Protein AF-A0A7Y8AKR4-F1 (afdb_monomer)

Mean predicted aligned error: 6.24 Å

Solvent-accessible surface area (backbone atoms only — not comparable to full-atom values): 5168 Å² total; per-residue (Å²): 133,76,74,43,64,86,65,47,49,61,48,39,72,75,64,34,53,79,73,40,65,82,76,81,72,73,88,43,100,90,47,50,76,67,54,48,51,50,41,52,55,51,52,78,64,38,84,90,51,54,75,67,48,51,55,42,24,76,46,36,54,38,79,78,36,56,73,59,39,52,51,52,56,53,51,62,69,71,47,80,83,81,128

Nearest PDB structures (foldseek):
  8uyr-assembly1_B  TM=7.290E-01  e=5.452E+00  Rhodococcus rhodochrous

Structure (mmCIF, N/CA/C/O backbone):
data_AF-A0A7Y8AKR4-F1
#
_entry.id   AF-A0A7Y8AKR4-F1
#
loop_
_atom_site.group_PDB
_atom_site.id
_atom_site.type_symbol
_atom_site.label_atom_id
_atom_site.label_alt_id
_atom_site.label_comp_id
_atom_site.label_asym_id
_atom_site.label_entity_id
_atom_site.label_seq_id
_atom_site.pdbx_PDB_ins_code
_atom_site.Cartn_x
_atom_site.Cartn_y
_atom_site.Cartn_z
_atom_site.occupancy
_atom_site.B_iso_or_equiv
_atom_site.auth_seq_id
_atom_site.auth_comp_id
_atom_site.auth_asym_id
_atom_site.auth_atom_id
_atom_site.pdbx_PDB_model_num
ATOM 1 N N . MET A 1 1 ? 3.922 7.357 -10.305 1.00 53.38 1 MET A N 1
ATOM 2 C CA . MET A 1 1 ? 2.970 8.362 -9.764 1.00 53.38 1 MET A CA 1
ATOM 3 C C . MET A 1 1 ? 3.006 8.294 -8.243 1.00 53.38 1 MET A C 1
ATOM 5 O O . MET A 1 1 ? 2.869 7.201 -7.710 1.00 53.38 1 MET A O 1
ATOM 9 N N . THR A 1 2 ? 3.224 9.408 -7.544 1.00 67.31 2 THR A N 1
ATOM 10 C CA . THR A 1 2 ? 3.239 9.431 -6.069 1.00 67.31 2 THR A CA 1
ATOM 11 C C . THR A 1 2 ? 1.815 9.346 -5.524 1.00 67.31 2 THR A C 1
ATOM 13 O O . THR A 1 2 ? 0.940 10.086 -5.971 1.00 67.31 2 THR A O 1
ATOM 16 N N . GLY A 1 3 ? 1.569 8.458 -4.558 1.00 73.75 3 GLY A N 1
ATOM 17 C CA . GLY A 1 3 ? 0.281 8.409 -3.871 1.00 73.75 3 GLY A CA 1
ATOM 18 C C . GLY A 1 3 ? 0.032 9.700 -3.086 1.00 73.75 3 GLY A C 1
ATOM 19 O O . GLY A 1 3 ? 0.890 10.155 -2.334 1.00 73.75 3 GLY A O 1
ATOM 20 N N . SER A 1 4 ? -1.144 10.293 -3.261 1.00 83.56 4 SER A N 1
ATOM 21 C CA . SER A 1 4 ? -1.586 11.512 -2.579 1.00 83.56 4 SER A CA 1
ATOM 22 C C . SER A 1 4 ? -2.966 11.314 -1.950 1.00 83.56 4 SER A C 1
ATOM 24 O O . SER A 1 4 ? -3.661 10.340 -2.250 1.00 83.56 4 SER A O 1
ATOM 26 N N . ALA A 1 5 ? -3.401 12.263 -1.118 1.00 85.38 5 ALA A N 1
ATOM 27 C CA . ALA A 1 5 ? -4.761 12.266 -0.576 1.00 85.38 5 ALA A CA 1
ATOM 28 C C . ALA A 1 5 ? -5.828 12.237 -1.689 1.00 85.38 5 ALA A C 1
ATOM 30 O O . ALA A 1 5 ? -6.829 11.537 -1.566 1.00 85.38 5 ALA A O 1
ATOM 31 N N . HIS A 1 6 ? -5.576 12.919 -2.812 1.00 87.06 6 HIS A N 1
ATOM 32 C CA . HIS A 1 6 ? -6.496 12.978 -3.952 1.00 87.06 6 HIS A CA 1
ATOM 33 C C . HIS A 1 6 ? -6.582 11.671 -4.744 1.00 87.06 6 HIS A C 1
ATOM 35 O O . HIS A 1 6 ? -7.580 11.436 -5.417 1.00 87.06 6 HIS A O 1
ATOM 41 N N . THR A 1 7 ? -5.566 10.810 -4.660 1.00 86.00 7 THR A N 1
ATOM 42 C CA . THR A 1 7 ? -5.585 9.502 -5.329 1.00 86.00 7 THR A CA 1
ATOM 43 C C . THR A 1 7 ? -6.067 8.391 -4.402 1.00 86.00 7 THR A C 1
ATOM 45 O O . THR A 1 7 ? -6.730 7.468 -4.860 1.00 86.00 7 THR A O 1
ATOM 48 N N . ILE A 1 8 ? -5.745 8.457 -3.103 1.00 89.12 8 ILE A N 1
ATOM 49 C CA . ILE A 1 8 ? -6.096 7.391 -2.153 1.00 89.12 8 ILE A CA 1
ATOM 50 C C . ILE A 1 8 ? -7.467 7.591 -1.499 1.00 89.12 8 ILE A C 1
ATOM 52 O O . ILE A 1 8 ? -8.134 6.605 -1.210 1.00 89.12 8 ILE A O 1
ATOM 56 N N . GLY A 1 9 ? -7.906 8.837 -1.293 1.00 91.56 9 GLY A N 1
ATOM 57 C CA . GLY A 1 9 ? -9.188 9.155 -0.656 1.00 91.56 9 GLY A CA 1
ATOM 58 C C . GLY A 1 9 ? -10.381 8.496 -1.357 1.00 91.56 9 GLY A C 1
ATOM 59 O O . GLY A 1 9 ? -11.116 7.756 -0.707 1.00 91.56 9 GLY A O 1
ATOM 60 N N . PRO A 1 10 ? -10.538 8.658 -2.684 1.00 92.81 10 PRO A N 1
ATOM 61 C CA . PRO A 1 10 ? -11.599 7.978 -3.425 1.00 92.81 10 PRO A CA 1
ATOM 62 C C . PRO A 1 10 ? -11.510 6.448 -3.346 1.00 92.81 10 PRO A C 1
ATOM 64 O O . PRO A 1 10 ? -12.529 5.777 -3.221 1.00 92.81 10 PRO A O 1
ATOM 67 N N . ALA A 1 11 ? -10.300 5.878 -3.375 1.00 91.69 11 ALA A N 1
ATOM 68 C CA . ALA A 1 11 ? -10.121 4.433 -3.247 1.00 91.69 11 ALA A CA 1
ATOM 69 C C . ALA A 1 11 ? -10.559 3.928 -1.861 1.00 91.69 11 ALA A C 1
ATOM 71 O O . ALA A 1 11 ? -11.230 2.902 -1.765 1.00 91.69 11 ALA A O 1
ATOM 72 N N . LEU A 1 12 ? -10.221 4.659 -0.793 1.00 93.19 12 LEU A N 1
ATOM 73 C CA . LEU A 1 12 ? -10.644 4.329 0.570 1.00 93.19 12 LEU A CA 1
ATOM 74 C C . LEU A 1 12 ? -12.164 4.320 0.701 1.00 93.19 12 LEU A C 1
ATOM 76 O O . LEU A 1 12 ? -12.692 3.403 1.320 1.00 93.19 12 LEU A O 1
ATOM 80 N N . GLU A 1 13 ? -12.845 5.291 0.097 1.00 94.75 13 GLU A N 1
ATOM 81 C CA . GLU A 1 13 ? -14.303 5.397 0.167 1.00 94.75 13 GLU A CA 1
ATOM 82 C C . GLU A 1 13 ? -15.004 4.277 -0.615 1.00 94.75 13 GLU A C 1
ATOM 84 O O . GLU A 1 13 ? -15.966 3.685 -0.138 1.00 94.75 13 GLU A O 1
ATOM 89 N N . VAL A 1 14 ? -14.503 3.945 -1.809 1.00 96.00 14 VAL A N 1
ATOM 90 C CA . VAL A 1 14 ? -15.181 2.995 -2.705 1.00 96.00 14 VAL A CA 1
ATOM 91 C C . VAL A 1 14 ? -14.943 1.542 -2.304 1.00 96.00 14 VAL A C 1
ATOM 93 O O . VAL A 1 14 ? -15.880 0.746 -2.311 1.00 96.00 14 VAL A O 1
ATOM 96 N N . VAL A 1 15 ? -13.698 1.164 -1.991 1.00 94.56 15 VAL A N 1
ATOM 97 C CA . VAL A 1 15 ? -13.350 -0.245 -1.723 1.00 94.56 15 VAL A CA 1
ATOM 98 C C . VAL A 1 15 ? -13.023 -0.519 -0.261 1.00 94.56 15 VAL A C 1
ATOM 100 O O . VAL A 1 15 ? -12.941 -1.677 0.145 1.00 94.56 15 VAL A O 1
ATOM 103 N N . GLY A 1 16 ? -12.846 0.513 0.562 1.00 93.38 16 GLY A N 1
ATOM 104 C CA . GLY A 1 16 ? -12.399 0.349 1.937 1.00 93.38 16 GLY A CA 1
ATOM 105 C C . GLY A 1 16 ? -10.918 -0.023 2.045 1.00 93.38 16 GLY A C 1
ATOM 106 O O . GLY A 1 16 ? -10.296 -0.616 1.162 1.00 93.38 16 GLY A O 1
ATOM 107 N N . CYS A 1 17 ? -10.335 0.287 3.201 1.00 93.62 17 CYS A N 1
ATOM 108 C CA . CYS A 1 17 ? -8.901 0.130 3.451 1.00 93.62 17 CYS A CA 1
ATOM 109 C C . CYS A 1 17 ? -8.369 -1.307 3.251 1.00 93.62 17 CYS A C 1
ATOM 111 O O . CYS A 1 17 ? -7.237 -1.481 2.806 1.00 93.62 17 CYS A O 1
ATOM 113 N N . LYS A 1 18 ? -9.173 -2.346 3.521 1.00 93.38 18 LYS A N 1
ATOM 114 C CA . LYS A 1 18 ? -8.758 -3.764 3.432 1.00 93.38 18 LYS A CA 1
ATOM 115 C C . LYS A 1 18 ? -8.486 -4.260 2.005 1.00 93.38 18 LYS A C 1
ATOM 117 O O . LYS A 1 18 ? -7.892 -5.322 1.840 1.00 93.38 18 LYS A O 1
ATOM 122 N N . HIS A 1 19 ? -8.905 -3.507 0.991 1.00 93.88 19 HIS A N 1
ATOM 123 C CA . HIS A 1 19 ? -8.759 -3.882 -0.417 1.00 93.88 19 HIS A CA 1
ATOM 124 C C . HIS A 1 19 ? -7.699 -3.051 -1.155 1.00 93.88 19 HIS A C 1
ATOM 126 O O . HIS A 1 19 ? -7.536 -3.193 -2.363 1.00 93.88 19 HIS A O 1
ATOM 132 N N . ILE A 1 20 ? -6.960 -2.194 -0.444 1.00 93.50 20 ILE A N 1
ATOM 133 C CA . ILE A 1 20 ? -5.920 -1.339 -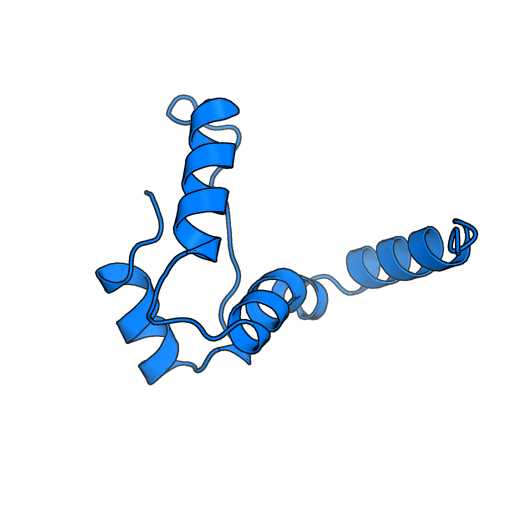1.026 1.00 93.50 20 ILE A CA 1
ATOM 134 C C . ILE A 1 20 ? -4.542 -1.943 -0.767 1.00 93.50 20 ILE A C 1
ATOM 136 O O . ILE A 1 20 ? -4.215 -2.304 0.363 1.00 93.50 20 ILE A O 1
ATOM 140 N N . VAL A 1 21 ? -3.708 -1.998 -1.803 1.00 92.19 21 VAL A N 1
ATOM 141 C CA . VAL A 1 21 ? -2.296 -2.392 -1.713 1.00 92.19 21 VAL A CA 1
ATOM 142 C C . VAL A 1 21 ? -1.400 -1.241 -2.167 1.00 92.19 21 VAL A C 1
ATOM 144 O O . VAL A 1 21 ? -1.740 -0.519 -3.103 1.00 92.19 21 VAL A O 1
ATOM 147 N N . TYR A 1 22 ? -0.250 -1.064 -1.513 1.00 88.44 22 TYR A N 1
ATOM 148 C CA . TYR A 1 22 ? 0.769 -0.110 -1.954 1.00 88.44 22 TYR A CA 1
ATOM 149 C C . TYR A 1 22 ? 1.743 -0.783 -2.926 1.00 88.44 22 TYR A C 1
ATOM 151 O O . TYR A 1 22 ? 2.458 -1.711 -2.548 1.00 88.44 22 TYR A O 1
ATOM 159 N N . GLY A 1 23 ? 1.786 -0.293 -4.164 1.00 86.44 23 GLY A N 1
ATOM 160 C CA . GLY A 1 23 ? 2.801 -0.646 -5.153 1.00 86.44 23 GLY A CA 1
ATOM 161 C C . GLY A 1 23 ? 3.707 0.552 -5.410 1.00 86.44 23 GLY A C 1
ATOM 162 O O . GLY A 1 23 ? 3.238 1.580 -5.885 1.00 86.44 23 GLY A O 1
ATOM 163 N N . SER A 1 24 ? 4.997 0.429 -5.098 1.00 79.81 24 SER A N 1
ATOM 164 C CA . SER A 1 24 ? 5.978 1.515 -5.253 1.00 79.81 24 SER A CA 1
ATOM 165 C C . SER A 1 24 ? 6.309 1.865 -6.704 1.00 79.81 24 SER A C 1
ATOM 167 O O . SER A 1 24 ? 6.941 2.894 -6.927 1.00 79.81 24 SER A O 1
ATOM 169 N N . ASP A 1 25 ? 5.931 1.014 -7.665 1.00 78.12 25 ASP A N 1
ATOM 170 C CA . ASP A 1 25 ? 6.315 1.141 -9.079 1.00 78.12 25 ASP A CA 1
ATOM 171 C C . ASP A 1 25 ? 7.847 1.254 -9.258 1.00 78.12 25 ASP A C 1
ATOM 173 O O . ASP A 1 25 ? 8.368 2.005 -10.078 1.00 78.12 25 ASP A O 1
ATOM 177 N N . CYS A 1 26 ? 8.611 0.566 -8.403 1.00 76.38 26 CYS A N 1
ATOM 178 C CA . CYS A 1 26 ? 10.073 0.600 -8.416 1.00 76.38 26 CYS A CA 1
ATOM 179 C C . CYS A 1 26 ? 10.662 -0.285 -9.527 1.00 76.38 26 CYS A C 1
ATOM 181 O O . CYS A 1 26 ? 10.091 -1.321 -9.860 1.00 76.38 26 CYS A O 1
ATOM 183 N N . GLY A 1 27 ? 11.846 0.078 -10.037 1.00 74.38 27 GLY A N 1
ATOM 184 C CA . GLY A 1 27 ? 12.557 -0.694 -11.070 1.00 74.38 27 GLY A CA 1
ATOM 185 C C . GLY A 1 27 ? 12.327 -0.218 -12.510 1.00 74.38 27 GLY A C 1
ATOM 186 O O . GLY A 1 27 ? 12.783 -0.868 -13.445 1.00 74.38 27 GLY A O 1
ATOM 187 N N . VAL A 1 28 ? 11.654 0.921 -12.693 1.00 74.56 28 VAL A N 1
ATOM 18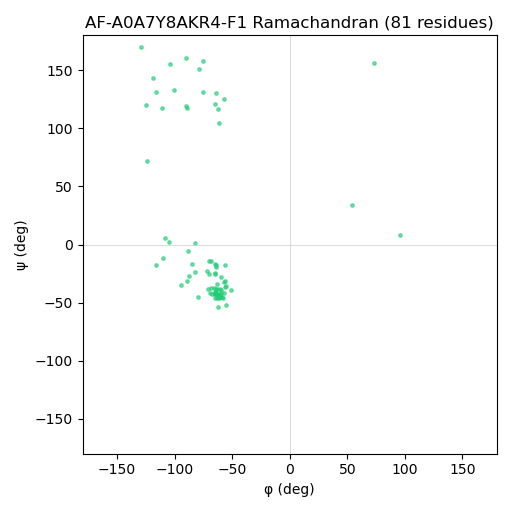8 C CA . VAL A 1 28 ? 11.513 1.622 -13.980 1.00 74.56 28 VAL A CA 1
ATOM 189 C C . VAL A 1 28 ? 12.427 2.849 -14.025 1.00 74.56 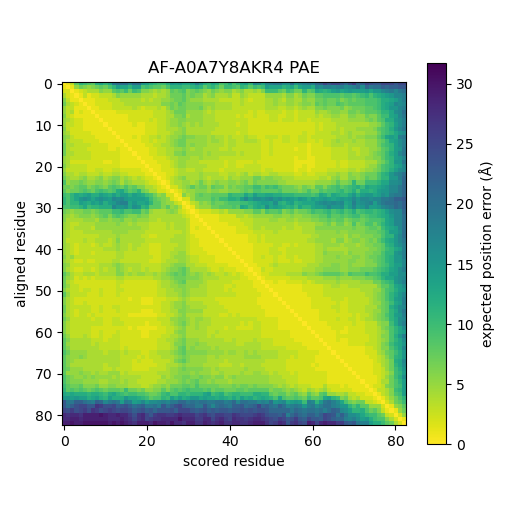28 VAL A C 1
ATOM 191 O O . VAL A 1 28 ? 12.751 3.419 -12.985 1.00 74.56 28 VAL A O 1
ATOM 194 N N . ALA A 1 29 ? 12.806 3.300 -15.227 1.00 70.06 29 ALA A N 1
ATOM 195 C CA . ALA A 1 29 ? 13.754 4.409 -15.432 1.00 70.06 29 ALA A CA 1
ATOM 196 C C . ALA A 1 29 ? 13.352 5.736 -14.751 1.00 70.06 29 ALA A C 1
ATOM 198 O O . ALA A 1 29 ? 14.181 6.623 -14.573 1.00 70.06 29 ALA A O 1
ATOM 199 N N . CYS A 1 30 ? 12.082 5.877 -14.371 1.00 68.38 30 CYS A N 1
ATOM 200 C CA . CYS A 1 30 ? 11.528 7.078 -13.757 1.00 68.38 30 CYS A CA 1
ATOM 201 C C . CYS A 1 30 ? 11.653 7.120 -12.222 1.00 68.38 30 CYS A C 1
ATOM 203 O O . CYS A 1 30 ? 11.280 8.131 -11.636 1.00 68.38 30 CYS A O 1
ATOM 205 N N . ASN A 1 31 ? 12.129 6.053 -11.566 1.00 72.44 31 ASN A N 1
ATOM 206 C CA . ASN A 1 31 ? 12.195 5.967 -10.105 1.00 72.44 31 ASN A CA 1
ATOM 207 C C . ASN A 1 31 ? 13.619 5.663 -9.621 1.00 72.44 31 ASN A C 1
ATOM 209 O O . ASN A 1 31 ? 14.177 4.612 -9.927 1.00 72.44 31 ASN A O 1
ATOM 213 N N . SER A 1 32 ? 14.176 6.569 -8.813 1.00 81.25 32 SER A N 1
ATOM 214 C CA . SER A 1 32 ? 15.368 6.319 -7.997 1.00 81.25 32 SER A CA 1
ATOM 215 C C . SER A 1 32 ? 14.982 5.790 -6.613 1.00 81.25 32 SER A C 1
ATOM 217 O O . SER A 1 32 ? 13.860 6.019 -6.147 1.00 81.25 32 SER A O 1
ATOM 219 N N . ASP A 1 33 ? 15.922 5.148 -5.916 1.00 83.06 33 ASP A N 1
ATOM 220 C CA . ASP A 1 33 ? 15.753 4.728 -4.514 1.00 83.06 33 ASP A CA 1
ATOM 221 C C . ASP A 1 33 ? 15.283 5.885 -3.623 1.00 83.06 33 ASP A C 1
ATOM 223 O O . ASP A 1 33 ? 14.392 5.734 -2.786 1.00 83.06 33 ASP A O 1
ATOM 227 N N . GLU A 1 34 ? 15.821 7.077 -3.864 1.00 84.81 34 GLU A N 1
ATOM 228 C CA . GLU A 1 34 ? 15.478 8.293 -3.133 1.00 84.81 34 GLU A CA 1
ATOM 229 C C . GLU A 1 34 ? 14.016 8.707 -3.354 1.00 84.81 34 GLU A C 1
ATOM 231 O O . GLU A 1 34 ? 13.299 9.035 -2.406 1.00 84.81 34 GLU A O 1
ATOM 236 N N . THR A 1 35 ? 13.525 8.583 -4.590 1.00 83.75 35 THR A N 1
ATOM 237 C CA . THR A 1 35 ? 12.125 8.870 -4.931 1.00 83.75 35 THR A CA 1
ATOM 238 C C . THR A 1 35 ? 11.184 7.838 -4.302 1.00 83.75 35 THR A C 1
ATOM 240 O O . THR A 1 35 ? 10.116 8.189 -3.798 1.00 83.75 35 THR A O 1
ATOM 243 N N . ILE A 1 36 ? 11.587 6.564 -4.254 1.00 84.81 36 ILE A N 1
ATOM 244 C CA . ILE A 1 36 ? 10.817 5.490 -3.608 1.00 84.81 36 ILE A CA 1
ATOM 245 C C . ILE A 1 36 ? 10.680 5.752 -2.102 1.00 84.81 36 ILE A C 1
ATOM 247 O O . ILE A 1 36 ? 9.578 5.646 -1.550 1.00 84.81 36 ILE A O 1
ATOM 251 N N . LEU A 1 37 ? 11.775 6.126 -1.435 1.00 86.75 37 LEU A N 1
ATOM 252 C CA . LEU A 1 37 ? 11.777 6.455 -0.008 1.00 86.75 37 LEU A CA 1
ATOM 253 C C . LEU A 1 37 ? 10.942 7.705 0.290 1.00 86.75 37 LEU A C 1
ATOM 255 O O . LEU A 1 37 ? 10.151 7.693 1.238 1.00 86.75 37 LEU A O 1
ATOM 259 N N . ALA A 1 38 ? 11.055 8.746 -0.539 1.00 86.69 38 ALA A N 1
ATOM 260 C CA . ALA A 1 38 ? 10.257 9.962 -0.414 1.00 86.69 38 ALA A CA 1
ATOM 261 C C . ALA A 1 38 ? 8.754 9.676 -0.571 1.00 86.69 38 ALA A C 1
ATOM 263 O O . ALA A 1 38 ? 7.953 10.105 0.262 1.00 86.69 38 ALA A O 1
ATOM 264 N N . ASN A 1 39 ? 8.371 8.876 -1.570 1.00 84.50 39 ASN A N 1
ATOM 265 C CA . ASN A 1 39 ? 6.981 8.475 -1.797 1.00 84.50 39 ASN A CA 1
ATOM 266 C C . ASN A 1 39 ? 6.424 7.673 -0.617 1.00 84.50 39 ASN A C 1
ATOM 268 O O . ASN A 1 39 ? 5.315 7.939 -0.149 1.00 84.50 39 ASN A O 1
ATOM 272 N N . ARG A 1 40 ? 7.211 6.732 -0.079 1.00 86.75 40 ARG A N 1
ATOM 273 C CA . ARG A 1 40 ? 6.829 5.977 1.119 1.00 86.75 40 ARG A CA 1
ATOM 274 C C . ARG A 1 40 ? 6.635 6.906 2.319 1.00 86.75 40 ARG A C 1
ATOM 276 O O . ARG A 1 40 ? 5.635 6.787 3.021 1.00 86.75 40 ARG A O 1
ATOM 283 N N . ALA A 1 41 ? 7.559 7.834 2.555 1.00 88.62 41 ALA A N 1
ATOM 284 C CA . ALA A 1 41 ? 7.464 8.782 3.662 1.00 88.62 41 ALA A CA 1
ATOM 285 C C . ALA A 1 41 ? 6.255 9.722 3.528 1.00 88.62 41 ALA A C 1
ATOM 287 O O . ALA A 1 41 ? 5.605 10.015 4.530 1.00 88.62 41 ALA A O 1
ATOM 288 N N . ALA A 1 42 ? 5.932 10.163 2.310 1.00 87.06 42 ALA A N 1
ATOM 289 C CA . ALA A 1 42 ? 4.740 10.959 2.034 1.00 87.06 42 ALA A CA 1
ATOM 290 C C . ALA A 1 42 ? 3.453 10.167 2.316 1.00 87.06 42 ALA A C 1
ATOM 292 O O . ALA A 1 42 ? 2.544 10.688 2.960 1.00 87.06 42 ALA A O 1
ATOM 293 N N . MET A 1 43 ? 3.403 8.889 1.921 1.00 86.50 43 MET A N 1
ATOM 294 C CA . MET A 1 43 ? 2.247 8.022 2.172 1.00 86.50 43 MET A CA 1
ATOM 295 C C . MET A 1 43 ? 1.960 7.836 3.661 1.00 86.50 43 MET A C 1
ATOM 297 O O . MET A 1 43 ? 0.810 7.931 4.082 1.00 86.50 43 MET A O 1
ATOM 301 N N . LEU A 1 44 ? 3.005 7.633 4.468 1.00 88.62 44 LEU A N 1
ATOM 302 C CA . LEU A 1 44 ? 2.887 7.481 5.923 1.00 88.62 44 LEU A CA 1
ATOM 303 C C . LEU A 1 44 ? 2.383 8.749 6.633 1.00 88.62 44 LEU A C 1
ATOM 305 O O . LEU A 1 44 ? 1.977 8.671 7.789 1.00 88.62 44 LEU A O 1
ATOM 309 N N . LYS A 1 45 ? 2.432 9.908 5.966 1.00 89.31 45 LYS A N 1
ATOM 310 C CA . LYS A 1 45 ? 2.040 11.216 6.510 1.00 89.31 45 LYS A CA 1
ATOM 311 C C . LYS A 1 45 ? 0.694 11.717 5.983 1.00 89.31 45 LYS A C 1
ATOM 313 O O . LYS A 1 45 ? 0.302 12.832 6.321 1.00 89.31 45 LYS A O 1
ATOM 318 N N . LEU A 1 46 ? -0.008 10.950 5.144 1.00 88.69 46 LEU A N 1
ATOM 319 C CA . LEU A 1 46 ? -1.309 11.380 4.640 1.00 88.69 46 LEU A CA 1
ATOM 320 C C . LEU A 1 46 ? -2.329 11.474 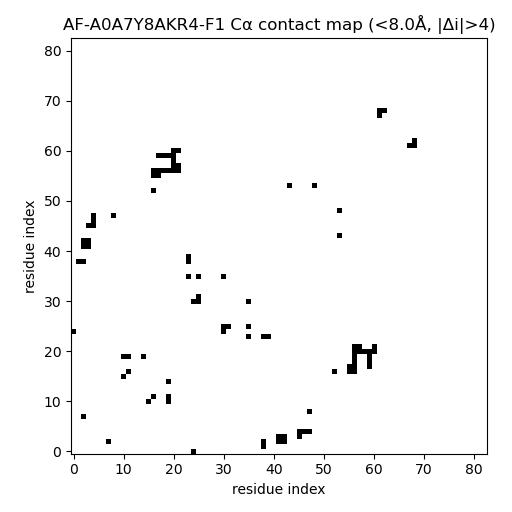5.775 1.00 88.69 46 LEU A C 1
ATOM 322 O O . LEU A 1 46 ? -2.657 10.479 6.412 1.00 88.69 46 LEU A O 1
ATOM 326 N N . SER A 1 47 ? -2.894 12.666 5.963 1.00 87.62 47 SER A N 1
ATOM 327 C CA . SER A 1 47 ? -3.901 12.943 6.994 1.00 87.62 47 SER A CA 1
ATOM 328 C C . SER A 1 47 ? -5.210 12.170 6.808 1.00 87.62 47 SER A C 1
ATOM 330 O O . SER A 1 47 ? -5.967 12.013 7.759 1.00 87.62 47 SER A O 1
ATOM 332 N N . CYS A 1 48 ? -5.481 11.672 5.598 1.00 89.19 48 CYS A N 1
ATOM 333 C CA . CYS A 1 48 ? -6.655 10.856 5.293 1.00 89.19 48 CYS A CA 1
ATOM 334 C C . CYS A 1 48 ? -6.492 9.370 5.661 1.00 89.19 48 CYS A C 1
ATOM 336 O O . CYS A 1 48 ? -7.397 8.587 5.386 1.00 89.19 48 CYS A O 1
ATOM 338 N N . LEU A 1 49 ? -5.350 8.972 6.234 1.00 91.12 49 LEU A N 1
ATOM 339 C CA . LEU A 1 49 ? -5.109 7.621 6.729 1.00 91.12 49 LEU A CA 1
ATOM 340 C C . LEU A 1 49 ? -4.906 7.633 8.242 1.00 91.12 49 LEU A C 1
ATOM 342 O O . LEU A 1 49 ? -4.070 8.366 8.769 1.00 91.12 49 LEU A O 1
ATOM 346 N N . THR A 1 50 ? -5.608 6.751 8.943 1.00 92.75 50 THR A N 1
ATOM 347 C CA . THR A 1 50 ? -5.282 6.448 10.338 1.00 92.75 50 THR A CA 1
ATOM 348 C C . THR A 1 50 ? -4.028 5.564 10.414 1.00 92.75 50 THR A C 1
ATOM 350 O O . THR A 1 50 ? -3.723 4.832 9.464 1.00 92.75 50 THR A O 1
ATOM 353 N N . PRO A 1 51 ? -3.308 5.547 11.551 1.00 91.12 51 PRO A N 1
ATOM 354 C CA . PRO A 1 51 ? -2.178 4.635 11.743 1.00 91.12 51 PRO A CA 1
ATOM 355 C C . PRO A 1 51 ? -2.546 3.160 11.523 1.00 91.12 51 PRO A C 1
ATOM 357 O O . PRO A 1 51 ? -1.758 2.392 10.976 1.00 91.12 51 PRO A O 1
ATOM 360 N N . GLU A 1 52 ? -3.763 2.766 11.901 1.00 92.31 52 GLU A N 1
ATOM 361 C CA . GLU A 1 52 ? -4.279 1.415 11.681 1.00 92.31 52 GLU A CA 1
ATOM 362 C C . GLU A 1 52 ? -4.487 1.121 10.186 1.00 92.31 52 GLU A C 1
ATOM 364 O O . GLU A 1 52 ? -4.079 0.069 9.694 1.00 92.31 52 GLU A O 1
ATOM 369 N N . GLN A 1 53 ? -5.043 2.072 9.429 1.00 93.62 53 GLN A N 1
ATOM 370 C CA . GLN A 1 53 ? -5.214 1.933 7.980 1.00 93.62 53 GLN A CA 1
ATOM 371 C C . GLN A 1 53 ? -3.871 1.813 7.252 1.00 93.62 53 GLN A C 1
ATOM 373 O O . GLN A 1 53 ? -3.736 1.001 6.337 1.00 93.62 53 GLN A O 1
ATOM 378 N N . VAL A 1 54 ? -2.850 2.556 7.691 1.00 92.12 54 VAL A N 1
ATOM 379 C CA . VAL A 1 54 ? -1.479 2.410 7.179 1.00 92.12 54 VAL A CA 1
ATOM 380 C C . VAL A 1 54 ? -0.962 0.983 7.392 1.00 92.12 54 VAL A C 1
ATOM 382 O O . VAL A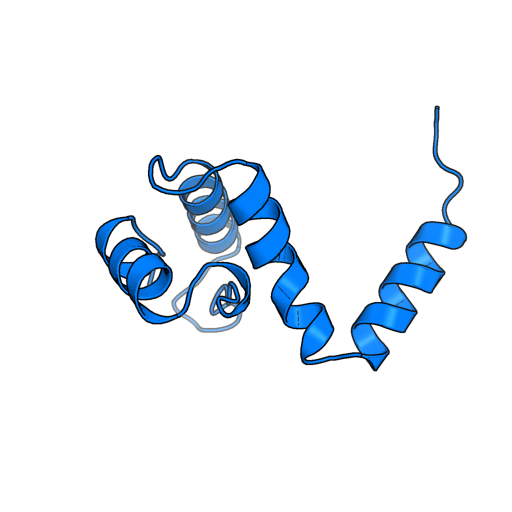 1 54 ? -0.402 0.386 6.469 1.00 92.12 54 VAL A O 1
ATOM 385 N N . GLN A 1 55 ? -1.173 0.411 8.582 1.00 91.12 55 GLN A N 1
ATOM 386 C CA . GLN A 1 55 ? -0.762 -0.963 8.889 1.00 91.12 55 GLN A CA 1
ATOM 387 C C . GLN A 1 55 ? -1.503 -1.996 8.031 1.00 91.12 55 GLN A C 1
ATOM 389 O O . GLN A 1 55 ? -0.876 -2.934 7.535 1.00 91.12 55 GLN A O 1
ATOM 394 N N . PHE A 1 56 ? -2.809 -1.818 7.810 1.00 93.00 56 PHE A N 1
ATOM 395 C CA . PHE A 1 56 ? -3.577 -2.686 6.915 1.00 93.00 56 PHE A CA 1
ATOM 396 C C . PHE A 1 56 ? -3.058 -2.617 5.480 1.00 93.00 56 PHE A C 1
ATOM 398 O O . PHE A 1 56 ? -2.684 -3.648 4.924 1.00 93.00 56 PHE A O 1
ATOM 405 N N . ILE A 1 57 ? -2.944 -1.419 4.901 1.00 92.44 57 ILE A N 1
ATOM 406 C CA . ILE A 1 57 ? -2.471 -1.236 3.518 1.00 92.44 57 ILE A CA 1
ATOM 407 C C . ILE A 1 57 ? -1.084 -1.857 3.321 1.00 92.44 57 ILE A C 1
ATOM 409 O O . ILE A 1 57 ? -0.846 -2.539 2.323 1.00 92.44 57 ILE A O 1
ATOM 413 N N . GLY A 1 58 ? -0.184 -1.689 4.295 1.00 90.69 58 GLY A N 1
ATOM 414 C CA . GLY A 1 58 ? 1.155 -2.278 4.260 1.00 90.69 58 GLY A CA 1
ATOM 415 C C . GLY A 1 58 ? 1.177 -3.811 4.288 1.00 90.69 58 GLY A C 1
ATOM 416 O O . GLY A 1 58 ? 2.187 -4.410 3.924 1.00 90.69 58 GLY A O 1
ATOM 417 N N . ARG A 1 59 ? 0.081 -4.462 4.699 1.00 93.00 59 ARG A N 1
ATOM 418 C CA . ARG A 1 59 ? -0.013 -5.921 4.861 1.00 93.00 59 ARG A CA 1
ATOM 419 C C . ARG A 1 59 ? -1.013 -6.589 3.923 1.00 93.00 59 ARG A C 1
ATOM 421 O O . ARG A 1 59 ? -0.902 -7.795 3.727 1.00 93.00 59 ARG A O 1
ATOM 428 N N . ASN A 1 60 ? -1.942 -5.854 3.312 1.00 95.44 60 ASN A N 1
ATOM 429 C CA . ASN A 1 60 ? -3.004 -6.417 2.468 1.00 95.44 60 ASN A CA 1
ATOM 430 C C . ASN A 1 60 ? -2.468 -7.274 1.309 1.00 95.44 60 ASN A C 1
ATOM 432 O O . ASN A 1 60 ? -3.092 -8.269 0.946 1.00 95.44 60 ASN A O 1
ATOM 436 N N . ALA A 1 61 ? -1.282 -6.956 0.778 1.00 94.25 61 ALA A N 1
ATOM 437 C CA . ALA A 1 61 ? -0.636 -7.762 -0.261 1.00 94.25 61 ALA A CA 1
ATOM 438 C C . ALA A 1 61 ? -0.367 -9.214 0.185 1.00 94.25 61 ALA A C 1
ATOM 440 O O . ALA A 1 61 ? -0.380 -10.126 -0.637 1.00 94.25 61 ALA A O 1
ATOM 441 N N . LEU A 1 62 ? -0.184 -9.463 1.485 1.00 94.88 62 LEU A N 1
ATOM 442 C CA . LEU A 1 62 ? 0.035 -10.810 2.018 1.00 94.88 62 LEU A CA 1
ATOM 443 C C . LEU A 1 62 ? -1.181 -11.724 1.834 1.00 94.88 62 LEU A C 1
ATOM 445 O O . LEU A 1 62 ? -1.007 -12.933 1.708 1.00 94.88 62 LEU A O 1
ATOM 449 N N . ASN A 1 63 ? -2.386 -11.154 1.739 1.00 94.00 63 ASN A N 1
ATOM 450 C CA . ASN A 1 63 ? -3.605 -11.910 1.445 1.00 94.00 63 ASN A CA 1
ATOM 451 C C . ASN A 1 63 ? -3.629 -12.417 -0.007 1.00 94.00 63 ASN A C 1
ATOM 453 O O . ASN A 1 63 ? -4.277 -13.418 -0.296 1.00 94.00 63 ASN A O 1
ATOM 457 N N . LEU A 1 64 ? -2.916 -11.742 -0.916 1.00 94.44 64 LEU A N 1
ATOM 458 C CA . LEU A 1 64 ? -2.805 -12.122 -2.328 1.00 94.44 64 LEU A CA 1
ATOM 459 C C . LEU A 1 64 ? -1.666 -13.121 -2.571 1.00 94.44 64 LEU A C 1
ATOM 461 O O . LEU A 1 64 ? -1.721 -13.915 -3.508 1.00 94.44 64 LEU A O 1
ATOM 465 N N . PHE A 1 65 ? -0.633 -13.098 -1.724 1.00 94.81 65 PHE A N 1
ATOM 466 C CA . PHE A 1 65 ? 0.583 -13.899 -1.881 1.00 94.81 65 PHE A CA 1
ATOM 467 C C . PHE A 1 65 ? 0.857 -14.765 -0.637 1.00 94.81 65 PHE A C 1
ATOM 469 O O . PHE A 1 65 ? 1.825 -14.515 0.091 1.00 94.81 65 PHE A O 1
ATOM 476 N N . PRO A 1 66 ? 0.062 -15.825 -0.390 1.00 93.38 66 PRO A N 1
ATOM 477 C CA . PRO A 1 66 ? 0.115 -16.600 0.856 1.00 93.38 66 PRO A CA 1
ATOM 478 C C . PRO A 1 66 ? 1.489 -17.230 1.125 1.00 93.3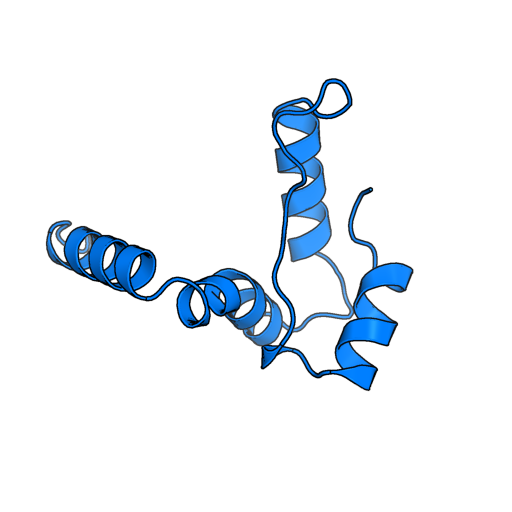8 66 PRO A C 1
ATOM 480 O O . PRO A 1 66 ? 1.998 -17.161 2.239 1.00 93.38 66 PRO A O 1
ATOM 483 N N . ARG A 1 67 ? 2.172 -17.732 0.089 1.00 96.69 67 ARG A N 1
ATOM 484 C CA . ARG A 1 67 ? 3.540 -18.271 0.223 1.00 96.69 67 ARG A CA 1
ATOM 485 C C . ARG A 1 67 ? 4.560 -17.216 0.667 1.00 96.69 67 ARG A C 1
ATOM 487 O O . ARG A 1 67 ? 5.515 -17.526 1.377 1.00 96.69 67 ARG A O 1
ATOM 494 N N . ALA A 1 68 ? 4.394 -15.963 0.240 1.00 93.94 68 ALA A N 1
ATOM 495 C CA . ALA A 1 68 ? 5.250 -14.871 0.702 1.00 93.94 68 ALA A CA 1
ATOM 496 C C . ALA A 1 68 ? 4.949 -14.523 2.168 1.00 93.94 68 ALA A C 1
ATOM 498 O O . ALA A 1 68 ? 5.877 -14.295 2.944 1.00 93.94 68 ALA A O 1
ATOM 499 N N . ALA A 1 69 ? 3.672 -14.556 2.561 1.00 95.44 69 ALA A N 1
ATOM 500 C CA . ALA A 1 69 ? 3.252 -14.374 3.946 1.00 95.44 69 ALA A CA 1
ATOM 501 C C . ALA A 1 69 ? 3.841 -15.449 4.877 1.00 95.44 69 ALA A C 1
ATOM 503 O O . ALA A 1 69 ? 4.388 -15.117 5.928 1.00 95.44 69 ALA A O 1
ATOM 504 N N . GLU A 1 70 ? 3.810 -16.720 4.467 1.00 95.44 70 GLU A N 1
ATOM 505 C CA . GLU A 1 70 ? 4.409 -17.840 5.207 1.00 95.44 70 GLU A CA 1
ATOM 506 C C . GLU A 1 70 ? 5.911 -17.639 5.433 1.00 95.44 70 GLU A C 1
ATOM 508 O O . GLU A 1 70 ? 6.398 -17.788 6.557 1.00 95.44 70 GLU A O 1
ATOM 513 N N . ARG A 1 71 ? 6.645 -17.236 4.388 1.00 95.06 71 ARG A N 1
ATOM 514 C CA . ARG A 1 71 ? 8.082 -16.937 4.480 1.00 95.06 71 ARG A CA 1
ATOM 515 C C . ARG A 1 71 ? 8.378 -15.806 5.462 1.00 95.06 71 ARG A C 1
ATOM 517 O O . ARG A 1 71 ? 9.304 -15.927 6.259 1.00 95.06 71 ARG A O 1
ATOM 524 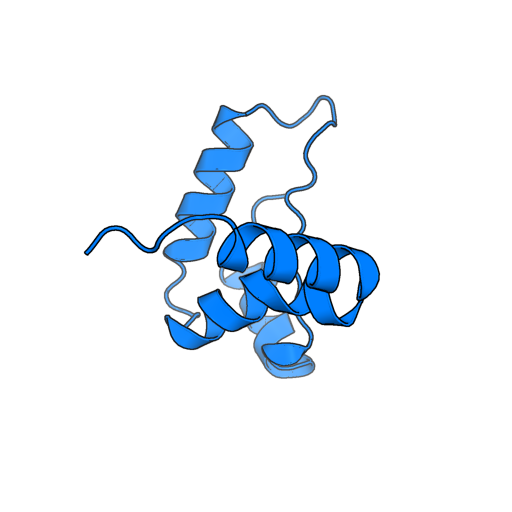N N . LEU A 1 72 ? 7.595 -14.729 5.430 1.00 92.94 72 LEU A N 1
ATOM 525 C CA . LEU A 1 72 ? 7.745 -13.610 6.365 1.00 92.94 72 LEU A CA 1
ATOM 526 C C . LEU A 1 72 ? 7.448 -14.032 7.809 1.00 92.94 72 LEU A C 1
ATOM 528 O O . LEU A 1 72 ? 8.194 -13.683 8.720 1.00 92.94 72 LEU A O 1
ATOM 532 N N . ALA A 1 73 ? 6.398 -14.827 8.026 1.00 92.00 73 ALA A N 1
ATOM 533 C CA . ALA A 1 73 ? 6.062 -15.350 9.347 1.00 92.00 73 ALA A CA 1
ATOM 534 C C . ALA A 1 73 ? 7.134 -16.314 9.884 1.00 92.00 73 ALA A C 1
ATOM 536 O O . ALA A 1 73 ? 7.422 -16.324 11.080 1.00 92.00 73 ALA A O 1
ATOM 537 N N . ALA A 1 74 ? 7.738 -17.134 9.020 1.00 92.88 74 ALA A N 1
ATOM 538 C CA . ALA A 1 74 ? 8.874 -17.976 9.384 1.00 92.88 74 ALA A CA 1
ATOM 539 C C . ALA A 1 74 ? 10.104 -17.133 9.762 1.00 92.88 74 ALA A C 1
ATOM 541 O O . ALA A 1 74 ? 10.690 -17.371 10.815 1.00 92.88 74 ALA A O 1
ATOM 542 N N . ALA A 1 75 ? 10.437 -16.107 8.972 1.00 91.00 75 ALA A N 1
ATOM 543 C CA . ALA A 1 75 ? 11.555 -15.206 9.252 1.00 91.00 75 ALA A CA 1
ATOM 544 C C . ALA A 1 75 ? 11.386 -14.463 10.589 1.00 91.00 75 ALA A C 1
ATOM 546 O O . ALA A 1 75 ? 12.3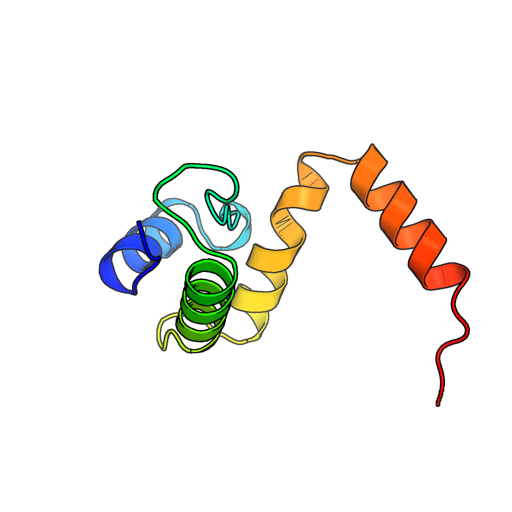02 -14.461 11.405 1.00 91.00 75 ALA A O 1
ATOM 547 N N . ASN A 1 76 ? 10.197 -13.921 10.868 1.00 82.94 76 ASN A N 1
ATOM 548 C CA . ASN A 1 76 ? 9.920 -13.224 12.130 1.00 82.94 76 ASN A CA 1
ATOM 549 C C . ASN A 1 76 ? 9.990 -14.130 13.369 1.00 82.94 76 ASN A C 1
ATOM 551 O O . ASN A 1 76 ? 10.213 -13.629 14.463 1.00 82.94 76 ASN A O 1
ATOM 555 N N . ARG A 1 77 ? 9.789 -15.447 13.221 1.00 79.25 77 ARG A N 1
ATOM 556 C CA . ARG A 1 77 ? 9.953 -16.421 14.318 1.00 79.25 77 ARG A CA 1
ATOM 557 C C . ARG A 1 77 ? 11.407 -16.843 14.528 1.00 79.25 77 ARG A C 1
ATOM 559 O O . ARG A 1 77 ? 11.749 -17.291 15.615 1.00 79.25 77 ARG A O 1
ATOM 566 N N . ALA A 1 78 ? 12.240 -16.728 13.496 1.00 67.62 78 ALA A N 1
ATOM 567 C CA . ALA A 1 78 ? 13.656 -17.081 13.543 1.00 67.62 78 ALA A CA 1
ATOM 568 C C . ALA A 1 78 ? 14.546 -15.949 14.091 1.00 67.62 78 ALA A C 1
ATOM 570 O O . ALA A 1 78 ? 15.681 -16.205 14.482 1.00 67.62 78 ALA A O 1
ATOM 571 N N . VAL A 1 79 ? 14.044 -14.710 14.130 1.00 58.44 79 VAL A N 1
ATOM 572 C CA . VAL A 1 79 ? 14.719 -13.571 14.766 1.00 58.44 79 VAL A CA 1
ATOM 573 C C . VAL A 1 79 ? 14.276 -13.500 16.233 1.00 58.44 79 VAL A C 1
ATOM 575 O O . VAL A 1 79 ? 13.082 -13.320 16.478 1.00 58.44 79 VAL A O 1
ATOM 578 N N . PRO A 1 80 ? 15.182 -13.623 17.224 1.00 54.91 80 PRO A N 1
ATOM 579 C CA . PRO A 1 80 ? 14.838 -13.344 18.614 1.00 54.91 80 PRO A CA 1
ATOM 580 C C . PRO A 1 80 ? 14.322 -11.907 18.706 1.00 54.91 80 PRO A C 1
ATOM 582 O O . PRO A 1 80 ? 15.004 -10.985 18.257 1.00 54.91 80 PRO A O 1
ATOM 585 N N . GLN A 1 81 ? 13.125 -11.703 19.259 1.00 53.50 81 GLN A N 1
ATOM 586 C CA . GLN A 1 81 ? 12.668 -10.357 19.600 1.00 53.50 81 GLN A CA 1
ATOM 587 C C . GLN A 1 81 ? 13.642 -9.794 20.638 1.00 53.50 81 GLN A C 1
ATOM 589 O O . GLN A 1 81 ? 13.638 -10.225 21.789 1.00 53.50 81 GLN A O 1
ATOM 594 N N . ALA A 1 82 ? 14.521 -8.887 20.212 1.00 50.56 82 ALA A N 1
ATOM 595 C CA . ALA A 1 82 ? 15.305 -8.084 21.134 1.00 50.56 82 ALA A CA 1
ATOM 596 C C . ALA A 1 82 ? 14.320 -7.231 21.949 1.00 50.56 82 ALA A C 1
ATOM 598 O O . ALA A 1 82 ? 13.551 -6.460 21.367 1.00 50.56 82 ALA A O 1
ATOM 599 N N . LEU A 1 83 ? 14.312 -7.481 23.262 1.00 42.09 83 LEU A N 1
ATOM 600 C CA . LEU A 1 83 ? 13.646 -6.688 24.298 1.00 42.09 83 LEU A CA 1
ATOM 601 C C . LEU A 1 83 ? 14.180 -5.253 24.317 1.00 42.09 83 LEU A C 1
ATOM 603 O O . LEU A 1 83 ? 15.409 -5.090 24.136 1.00 42.09 83 LEU A O 1
#

Sequence (83 aa):
MTGSAHTIGPALEVVGCKHIVYGSDCGVACNSDETILANRAAMLKLSCLTPEQVQFIGRNALNLFPRAAERLAAANRAVPQAL

Secondary structure (DSSP, 8-state):
----HHHHHHHHHHH-GGG------TTSTT--HHHHHHHHHHHTT-TTS-HHHHHHHHHHHHHH-HHHHHHHHHHHHHS----

Organism: Pseudomonas tolaasii (NCBI:txid29442)

Radius of gyration: 14.75 Å; Cα contacts (8 Å, |Δi|>4): 49; chains: 1; boundin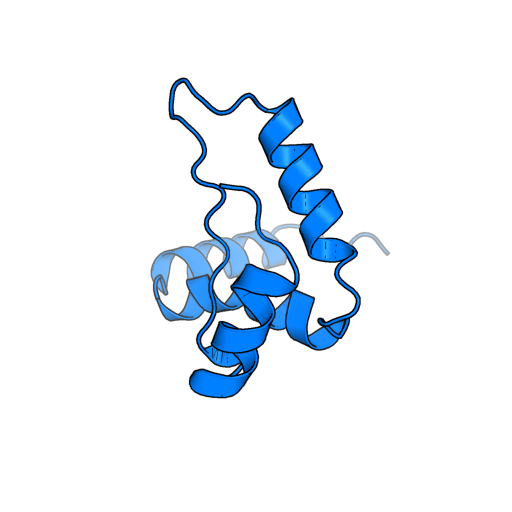g box: 31×31×40 Å

Foldseek 3Di:
DQDACVNVVVVCVPPNLLPAEDDLPPDDPVDDPVNSVVSVVRVCPHPSDDPVSVVNRHCSVCVVVVVVVVVVVVVVVVDPPDD

pLDDT: mean 85.38, std 11.75, range [42.09, 96.69]